Protein AF-A0A835MLM9-F1 (afdb_monomer)

InterPro domains:
  IPR000719 Protein kinase domain [PF00069] (8-85)
  IPR000719 Protein kinase domain [PS50011] (1-113)
  IPR011009 Protein kinase-like domain superfamily [SSF56112] (7-90)
  IPR051824 LRR Receptor-Like Ser/Thr Protein Kinase [PTHR48006] (8-111)

Sequence (113 aa):
MHAWQLPNILMTENLEPKHSDFGLAKMLGMEESKVFTDVRGTMGYMDPEYLSNAKLTCASDIYSFGIVALQLLSGQKVIELDLDARDQLIRKAKDVSAANRPLTDFQDPSLNR

Nearest PDB structures (foldseek):
  3tl8-assembly2_D  TM=8.631E-01  e=5.141E-05  Arabidopsis thaliana
  6hm6-assembly1_A  TM=8.654E-01  e=5.864E-03  Homo sapiens
  2xyn-assembly2_B  TM=7.388E-01  e=6.689E-03  Homo sapiens
  2xyn-assembly3_C  TM=7.516E-01  e=8.702E-03  Homo sapiens
  6n7c-assembly1_A  TM=6.608E-01  e=7.144E-03  Homo sapiens

Secondary structure (DSSP, 8-state):
-----GGGEEE-TT--EEE---TT--PPPTT--EEE----S-GGG--HHHHHH-EEEHHHHHHHHHHHHHHHHH-----TT-HHHHHHHHHHHHHHHTTSS-GGGTS-GGGG-

Organism: NCBI:txid1413687

Foldseek 3Di:
DDQDDLVQFDADPVRDTDGHDCPPPDDADPPDFWDQDPDDDQQLQADPVCVVRSIDGVVRNVSSVVLVVLCQQQVDDRDSPCVVVSVVSVVVVVCCVVVVDPSVVRGHPVVVD

Mean predicted aligned error: 6.66 Å

Radius of gyration: 15.52 Å; Cα contacts (8 Å, |Δi|>4): 141; chains: 1; bounding box: 37×30×43 Å

Solvent-accessible surface area (backbone atoms only — not comparable to full-atom values): 6650 Å² total; per-residue (Å²): 77,50,77,42,52,63,93,39,51,42,67,47,98,85,70,46,80,41,82,72,74,63,94,75,56,43,88,67,56,99,87,48,72,63,46,81,50,82,82,78,79,55,63,47,33,55,3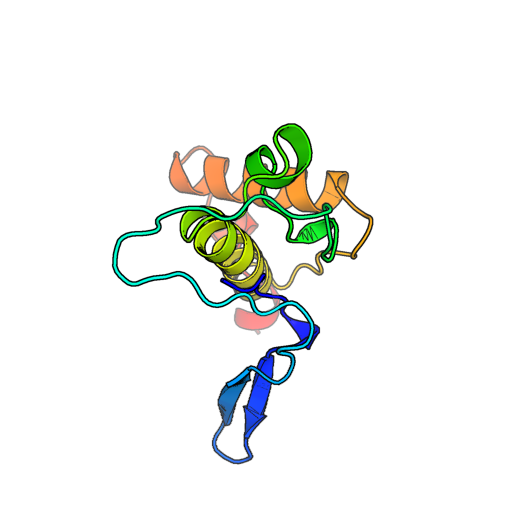2,70,64,30,73,73,68,28,46,45,29,65,65,36,26,51,45,3,40,49,48,42,50,53,28,66,50,30,64,49,83,72,46,56,83,35,58,66,60,38,50,50,51,54,48,52,53,50,33,32,76,69,67,76,37,65,62,78,84,50,42,29,75,76,77,82,111

pLDDT: mean 83.15, std 7.72, range [58.91, 93.0]

Structure (mmCIF, N/CA/C/O backbone):
data_AF-A0A835MLM9-F1
#
_entry.id   AF-A0A835MLM9-F1
#
loop_
_atom_site.group_PDB
_atom_site.id
_atom_site.type_symbol
_atom_site.label_atom_id
_atom_site.label_alt_id
_atom_site.label_comp_id
_atom_site.label_asym_id
_atom_site.label_entity_id
_atom_site.label_seq_id
_atom_site.pdbx_PDB_ins_code
_atom_site.Cartn_x
_atom_site.Cartn_y
_atom_site.Cartn_z
_atom_site.occupancy
_atom_site.B_iso_or_equiv
_atom_site.auth_seq_id
_atom_site.auth_comp_id
_atom_site.auth_asym_id
_atom_site.auth_atom_id
_atom_site.pdbx_PDB_model_num
ATOM 1 N N . MET A 1 1 ? 13.532 -1.636 -7.329 1.00 59.12 1 MET A N 1
ATOM 2 C CA . MET A 1 1 ? 12.079 -1.445 -7.441 1.00 59.12 1 MET A CA 1
ATOM 3 C C . MET A 1 1 ? 11.374 -2.686 -6.950 1.00 59.12 1 MET A C 1
ATOM 5 O O . MET A 1 1 ? 11.693 -3.773 -7.431 1.00 59.12 1 MET A O 1
ATOM 9 N N . HIS A 1 2 ? 10.519 -2.530 -5.947 1.00 67.25 2 HIS A N 1
ATOM 10 C CA . HIS A 1 2 ? 9.746 -3.589 -5.307 1.00 67.25 2 HIS A CA 1
ATOM 11 C C . HIS A 1 2 ? 8.396 -3.044 -4.803 1.00 67.25 2 HIS A C 1
ATOM 13 O O . HIS A 1 2 ? 8.325 -1.997 -4.166 1.00 67.25 2 HIS A O 1
ATOM 19 N N . ALA A 1 3 ? 7.316 -3.797 -5.014 1.00 67.94 3 ALA A N 1
ATOM 20 C CA . ALA A 1 3 ? 6.010 -3.440 -4.463 1.00 67.94 3 A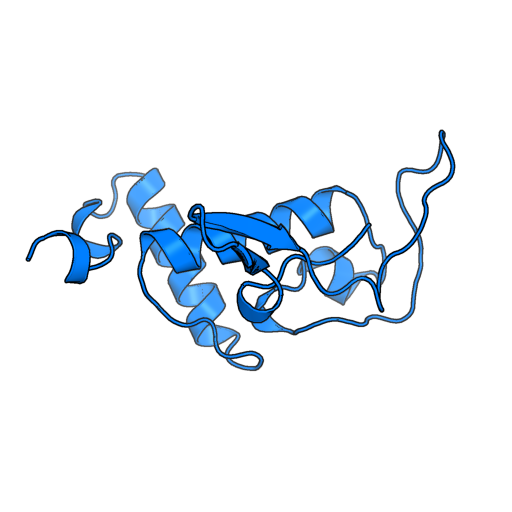LA A CA 1
ATOM 21 C C . ALA A 1 3 ? 5.959 -3.749 -2.956 1.00 67.94 3 ALA A C 1
ATOM 23 O O . ALA A 1 3 ? 6.179 -4.891 -2.547 1.00 67.94 3 ALA A O 1
ATOM 24 N N . TRP A 1 4 ? 5.657 -2.742 -2.137 1.00 76.88 4 TRP A N 1
ATOM 25 C CA . TRP A 1 4 ? 5.422 -2.884 -0.701 1.00 76.88 4 TRP A CA 1
ATOM 26 C C . TRP A 1 4 ? 4.089 -3.579 -0.445 1.00 76.88 4 TRP A C 1
ATOM 28 O O . TRP A 1 4 ? 3.066 -3.225 -1.029 1.00 76.88 4 TRP A O 1
ATOM 38 N N . GLN A 1 5 ? 4.098 -4.551 0.463 1.00 79.69 5 GLN A N 1
ATOM 39 C CA . GLN A 1 5 ? 2.901 -5.265 0.896 1.00 79.69 5 GLN A CA 1
ATOM 40 C C . GLN A 1 5 ? 2.972 -5.471 2.402 1.00 79.69 5 GLN A C 1
ATOM 42 O O . GLN A 1 5 ? 4.018 -5.859 2.923 1.00 79.69 5 GLN A O 1
ATOM 47 N N . LEU A 1 6 ? 1.863 -5.239 3.105 1.00 77.19 6 LEU A N 1
ATOM 48 C CA . LEU A 1 6 ? 1.839 -5.347 4.563 1.00 77.19 6 LEU A CA 1
ATOM 49 C C . LEU A 1 6 ? 2.218 -6.754 5.078 1.00 77.19 6 LEU A C 1
ATOM 51 O O . LEU A 1 6 ? 3.000 -6.814 6.023 1.00 77.19 6 LEU A O 1
ATOM 55 N N . PRO A 1 7 ? 1.782 -7.875 4.457 1.00 83.31 7 PRO A N 1
ATOM 56 C CA . PRO A 1 7 ? 2.213 -9.219 4.868 1.00 83.31 7 PRO A CA 1
ATOM 57 C C . PRO A 1 7 ? 3.728 -9.455 4.776 1.00 83.31 7 PRO A C 1
ATOM 59 O O . PRO A 1 7 ? 4.251 -10.332 5.456 1.00 83.31 7 PRO A O 1
ATOM 62 N N . ASN A 1 8 ? 4.434 -8.661 3.965 1.00 83.38 8 ASN A N 1
ATOM 63 C CA . ASN A 1 8 ? 5.873 -8.792 3.753 1.00 83.38 8 ASN A CA 1
ATOM 64 C C . ASN A 1 8 ? 6.698 -7.947 4.739 1.00 83.38 8 ASN A C 1
ATOM 66 O O . ASN A 1 8 ? 7.931 -8.032 4.718 1.00 83.38 8 ASN A O 1
ATOM 70 N N . ILE A 1 9 ? 6.048 -7.166 5.613 1.00 86.00 9 ILE A N 1
ATOM 71 C CA . ILE A 1 9 ? 6.680 -6.412 6.700 1.00 86.00 9 ILE A CA 1
ATOM 72 C C . ILE A 1 9 ? 6.600 -7.247 7.980 1.00 86.00 9 ILE A C 1
ATOM 74 O O . ILE A 1 9 ? 5.555 -7.349 8.619 1.00 86.00 9 ILE A O 1
ATOM 78 N N . LEU A 1 10 ? 7.725 -7.844 8.360 1.00 88.44 10 LEU A N 1
ATOM 79 C CA . LEU A 1 10 ? 7.873 -8.602 9.599 1.00 88.44 10 LEU A CA 1
ATOM 80 C C . LEU A 1 10 ? 8.322 -7.680 10.731 1.00 88.44 10 LEU A C 1
ATOM 82 O O . LEU A 1 10 ? 8.982 -6.673 10.486 1.00 88.44 10 LEU A O 1
ATOM 86 N N . MET A 1 11 ? 8.023 -8.051 11.973 1.00 89.62 11 MET A N 1
ATOM 87 C CA . MET A 1 11 ? 8.559 -7.368 13.152 1.00 89.62 11 MET A CA 1
ATOM 88 C C . MET A 1 11 ? 9.621 -8.227 13.827 1.00 89.62 11 MET A C 1
ATOM 90 O O . MET A 1 11 ? 9.449 -9.437 13.980 1.00 89.62 11 MET A O 1
ATOM 94 N N . THR A 1 12 ? 10.723 -7.599 14.233 1.00 90.50 12 THR A N 1
ATOM 95 C CA . THR A 1 12 ? 11.686 -8.223 15.147 1.00 90.50 12 THR A CA 1
ATOM 96 C C . THR A 1 12 ? 11.138 -8.259 16.574 1.00 90.50 12 THR A C 1
ATOM 98 O O . THR A 1 12 ? 10.130 -7.627 16.888 1.00 90.50 12 THR A O 1
ATOM 101 N N . GLU A 1 13 ? 11.847 -8.950 17.467 1.00 89.88 13 GLU A N 1
ATOM 102 C CA . GLU A 1 13 ? 11.560 -8.947 18.910 1.00 89.88 13 GLU A CA 1
ATOM 103 C C . GLU A 1 13 ? 11.575 -7.532 19.516 1.00 89.88 13 GLU A C 1
ATOM 105 O O . GLU A 1 13 ? 10.847 -7.257 20.465 1.00 89.88 13 GLU A O 1
ATOM 110 N N . ASN A 1 14 ? 12.337 -6.611 18.919 1.00 92.94 14 ASN A N 1
ATOM 111 C CA . ASN A 1 14 ? 12.441 -5.215 19.344 1.00 92.94 14 ASN A CA 1
ATOM 112 C C . ASN A 1 14 ? 11.397 -4.297 18.679 1.00 92.94 14 ASN A C 1
ATOM 114 O O . ASN A 1 14 ? 11.549 -3.079 18.724 1.00 92.94 14 ASN A O 1
ATOM 118 N N . LEU A 1 15 ? 10.361 -4.857 18.038 1.00 87.56 15 LEU A N 1
ATOM 119 C CA . LEU A 1 15 ? 9.345 -4.118 17.272 1.00 87.56 15 LEU A CA 1
ATOM 120 C C . LEU A 1 15 ? 9.916 -3.308 16.094 1.00 87.56 15 LEU A C 1
ATOM 122 O O . LEU A 1 15 ? 9.323 -2.322 15.658 1.00 87.56 15 LEU A O 1
ATOM 126 N N . GLU A 1 16 ? 11.053 -3.731 15.539 1.00 90.56 16 GLU A N 1
ATOM 127 C CA . GLU A 1 16 ? 11.614 -3.095 14.347 1.00 90.56 16 GLU A CA 1
ATOM 128 C C . GLU A 1 16 ? 11.015 -3.732 13.085 1.00 90.56 16 GLU A C 1
ATOM 130 O O . GLU A 1 16 ? 11.094 -4.958 12.930 1.00 90.56 16 GLU A O 1
ATOM 135 N N . PRO A 1 17 ? 10.445 -2.942 12.157 1.00 88.12 17 PRO A N 1
ATOM 136 C CA . PRO A 1 17 ? 9.917 -3.472 10.908 1.00 88.12 17 PRO A CA 1
ATOM 137 C C . PRO A 1 17 ? 11.052 -3.882 9.956 1.00 88.12 17 PRO A C 1
ATOM 139 O O . PRO A 1 17 ? 12.001 -3.128 9.732 1.00 88.12 17 PRO A O 1
ATOM 142 N N . LYS A 1 18 ? 10.940 -5.066 9.346 1.00 87.31 18 LYS A N 1
ATOM 143 C CA . LYS A 1 18 ? 11.863 -5.594 8.330 1.00 87.31 18 LYS A CA 1
ATOM 144 C C . LYS A 1 18 ? 11.096 -6.147 7.135 1.00 87.31 18 LYS A C 1
ATOM 146 O O . LYS A 1 18 ? 10.162 -6.926 7.292 1.00 87.31 18 LYS A O 1
ATOM 151 N N . HIS A 1 19 ? 11.519 -5.775 5.931 1.00 83.75 19 HIS A N 1
ATOM 152 C CA . HIS A 1 19 ? 10.946 -6.303 4.693 1.00 83.75 19 HIS A CA 1
ATOM 153 C C . HIS A 1 19 ? 11.527 -7.692 4.392 1.00 83.75 19 HIS A C 1
ATOM 155 O O . HIS A 1 19 ? 12.745 -7.866 4.437 1.00 83.75 19 HIS A O 1
ATOM 161 N N . SER A 1 20 ? 10.673 -8.674 4.105 1.00 82.69 20 SER A N 1
ATOM 162 C CA . SER A 1 20 ? 11.069 -10.090 4.006 1.00 82.69 20 SER A CA 1
ATOM 163 C C . SER A 1 20 ? 11.031 -10.683 2.599 1.00 82.69 20 SER A C 1
ATOM 165 O O . SER A 1 20 ? 11.720 -11.670 2.347 1.00 82.69 20 SER A O 1
ATOM 167 N N . ASP A 1 21 ? 10.291 -10.076 1.670 1.00 79.19 21 ASP A N 1
ATOM 168 C CA . ASP A 1 21 ? 10.122 -10.603 0.314 1.00 79.19 21 ASP A CA 1
ATOM 169 C C . ASP A 1 21 ? 10.821 -9.723 -0.729 1.00 79.19 21 ASP A C 1
ATOM 171 O O . ASP A 1 21 ? 10.530 -8.535 -0.868 1.00 79.19 21 ASP A O 1
ATOM 175 N N . PHE A 1 22 ? 11.741 -10.320 -1.482 1.00 79.06 22 PHE A N 1
ATOM 176 C CA . PHE A 1 22 ? 12.465 -9.670 -2.575 1.00 79.06 22 PHE A CA 1
ATOM 177 C C . PHE A 1 22 ? 12.286 -10.409 -3.911 1.00 79.06 22 PHE A C 1
ATOM 179 O O . PHE A 1 22 ? 12.996 -10.113 -4.871 1.00 79.06 22 PHE A O 1
ATOM 186 N N . GLY A 1 23 ? 11.339 -11.351 -4.014 1.00 72.62 23 GLY A N 1
ATOM 187 C CA . GLY A 1 23 ? 11.159 -12.201 -5.201 1.00 72.62 23 GLY A CA 1
ATOM 188 C C . GLY A 1 23 ? 10.791 -11.439 -6.481 1.00 72.62 23 GLY A C 1
ATOM 189 O O . GLY A 1 23 ? 11.042 -11.915 -7.588 1.00 72.62 23 GLY A O 1
ATOM 190 N N . LEU A 1 24 ? 10.241 -10.230 -6.339 1.00 71.06 24 LEU A N 1
ATOM 191 C CA . LEU A 1 24 ? 9.909 -9.327 -7.447 1.00 71.06 24 LEU A CA 1
ATOM 192 C C . LEU A 1 24 ? 10.873 -8.141 -7.576 1.00 71.06 24 LEU A C 1
ATOM 194 O O . LEU A 1 24 ? 10.655 -7.271 -8.419 1.00 71.06 24 LEU A O 1
ATOM 198 N N . ALA A 1 25 ? 11.933 -8.087 -6.766 1.00 77.62 25 ALA A N 1
ATOM 199 C CA . ALA A 1 25 ? 12.854 -6.964 -6.779 1.00 77.62 25 ALA A CA 1
ATOM 200 C C . ALA A 1 25 ? 13.560 -6.846 -8.140 1.00 77.62 25 ALA A C 1
ATOM 202 O O . ALA A 1 25 ? 14.129 -7.804 -8.669 1.00 77.62 25 ALA A O 1
ATOM 203 N N . LYS A 1 26 ? 13.540 -5.638 -8.705 1.00 76.69 26 LYS A N 1
ATOM 204 C CA . LYS A 1 26 ? 14.286 -5.277 -9.916 1.00 76.69 26 LYS A CA 1
ATOM 205 C C . LYS A 1 26 ? 15.352 -4.245 -9.584 1.00 76.69 26 LYS A C 1
ATOM 207 O O . LYS A 1 26 ? 15.059 -3.239 -8.933 1.00 76.69 26 LYS A O 1
ATOM 212 N N . MET A 1 27 ? 16.576 -4.489 -10.036 1.00 74.56 27 MET A N 1
ATOM 213 C CA . MET A 1 27 ? 17.659 -3.513 -9.964 1.00 74.56 27 MET A CA 1
ATOM 214 C C . MET A 1 27 ? 17.503 -2.521 -11.122 1.00 74.56 27 MET A C 1
ATOM 216 O O . MET A 1 27 ? 17.272 -2.938 -12.253 1.00 74.56 27 MET A O 1
ATOM 220 N N . LEU A 1 28 ? 17.585 -1.228 -10.818 1.00 73.88 28 LEU A N 1
ATOM 221 C CA . LEU A 1 28 ? 17.696 -0.162 -11.813 1.00 73.88 28 LEU A CA 1
ATOM 222 C C . LEU A 1 28 ? 19.175 0.166 -12.008 1.00 73.88 28 LEU A C 1
ATOM 224 O O . LEU A 1 28 ? 19.917 0.211 -11.023 1.00 73.88 28 LEU A O 1
ATOM 228 N N . GLY A 1 29 ? 19.593 0.435 -13.246 1.00 73.56 29 GLY A N 1
ATOM 229 C CA . GLY A 1 29 ? 20.863 1.125 -13.479 1.00 73.56 29 GLY A CA 1
ATOM 230 C C . GLY A 1 29 ? 20.855 2.527 -12.852 1.00 73.56 29 GLY A C 1
ATOM 231 O O . GLY A 1 29 ? 19.793 3.117 -12.670 1.00 73.56 29 GLY A O 1
ATOM 232 N N . MET A 1 30 ? 22.030 3.088 -12.539 1.00 69.44 30 MET A N 1
ATOM 233 C CA . MET A 1 30 ? 22.153 4.419 -11.907 1.00 69.44 30 MET A CA 1
ATOM 234 C C . MET A 1 30 ? 21.439 5.548 -12.672 1.00 69.44 30 MET A C 1
ATOM 236 O O . MET A 1 30 ? 20.989 6.504 -12.048 1.00 69.44 30 MET A O 1
ATOM 240 N N . GLU A 1 31 ? 21.312 5.436 -13.997 1.00 75.44 31 GLU A N 1
ATOM 241 C CA . GLU A 1 31 ? 20.619 6.420 -14.845 1.00 75.44 31 GLU A CA 1
ATOM 242 C C . GLU A 1 31 ? 19.215 5.976 -15.286 1.00 75.44 31 GLU A C 1
ATOM 244 O O . GLU A 1 31 ? 18.504 6.705 -15.982 1.00 75.44 31 GLU A O 1
ATOM 249 N N . GLU A 1 32 ? 18.781 4.782 -14.883 1.00 74.00 32 GLU A N 1
ATOM 250 C CA . GLU A 1 32 ? 17.469 4.267 -15.244 1.00 74.00 32 GLU A CA 1
ATOM 251 C C . GLU A 1 32 ? 16.429 4.676 -14.201 1.00 74.00 32 GLU A C 1
ATOM 253 O O . GLU A 1 32 ? 16.580 4.458 -13.002 1.00 74.00 32 GLU A O 1
ATOM 258 N N . SER A 1 33 ? 15.319 5.244 -14.670 1.00 77.31 33 SER A N 1
ATOM 259 C CA . SER A 1 33 ? 14.173 5.621 -13.826 1.00 77.31 33 SER A CA 1
ATOM 260 C C . SER A 1 33 ? 12.982 4.669 -13.961 1.00 77.31 33 SER A C 1
ATOM 262 O O . SER A 1 33 ? 11.963 4.839 -13.287 1.00 77.31 33 SER A O 1
ATOM 264 N N . LYS A 1 34 ? 13.074 3.692 -14.870 1.00 78.81 34 LYS A N 1
ATOM 265 C CA . LYS A 1 34 ? 11.980 2.790 -15.230 1.00 78.81 34 LYS A CA 1
ATOM 266 C C . LYS A 1 34 ? 12.498 1.461 -15.764 1.00 78.81 34 LYS A C 1
ATOM 268 O O . LYS A 1 34 ? 13.520 1.435 -16.439 1.00 78.81 34 LYS A O 1
ATOM 273 N N . VAL A 1 35 ? 11.727 0.398 -15.557 1.00 81.12 35 VAL A N 1
ATOM 274 C CA . VAL A 1 35 ? 11.939 -0.912 -16.190 1.00 81.12 35 VAL A CA 1
ATOM 275 C C . VAL A 1 35 ? 10.611 -1.382 -16.769 1.00 81.12 35 VAL A C 1
ATOM 277 O O . VAL A 1 35 ? 9.582 -1.300 -16.103 1.00 81.12 35 VAL A O 1
ATOM 280 N N . PHE A 1 36 ? 10.632 -1.872 -18.006 1.00 80.44 36 PHE A N 1
ATOM 281 C CA . PHE A 1 36 ? 9.487 -2.565 -18.593 1.00 80.44 36 PHE A CA 1
ATOM 282 C C . PHE A 1 36 ? 9.533 -4.036 -18.186 1.00 80.44 36 PHE A C 1
ATOM 284 O O . PHE A 1 36 ? 10.552 -4.702 -18.379 1.00 80.44 36 PHE A O 1
ATOM 291 N N . THR A 1 37 ? 8.453 -4.542 -17.598 1.00 76.38 37 THR A N 1
ATOM 292 C CA . THR A 1 37 ? 8.370 -5.931 -17.129 1.00 76.38 37 THR A CA 1
ATOM 293 C C . THR A 1 37 ? 6.998 -6.510 -17.423 1.00 76.38 37 THR A C 1
ATOM 295 O O . THR A 1 37 ? 6.038 -5.764 -17.585 1.00 76.38 37 THR A O 1
ATOM 298 N N . ASP A 1 38 ? 6.869 -7.838 -17.399 1.00 80.19 38 ASP A N 1
ATOM 299 C CA . ASP A 1 38 ? 5.549 -8.440 -17.197 1.00 80.19 38 ASP A CA 1
ATOM 300 C C . ASP A 1 38 ? 4.924 -7.844 -15.934 1.00 80.19 38 ASP A C 1
ATOM 302 O O . ASP A 1 38 ? 5.603 -7.731 -14.904 1.00 80.19 38 ASP A O 1
ATOM 306 N N . VAL A 1 39 ? 3.640 -7.498 -16.002 1.00 79.25 39 VAL A N 1
ATOM 307 C CA . VAL A 1 39 ? 2.894 -7.027 -14.837 1.00 79.25 39 VAL A CA 1
ATOM 308 C C . VAL A 1 39 ? 2.800 -8.174 -13.832 1.00 79.25 39 VAL A C 1
ATOM 310 O O . VAL A 1 39 ? 2.132 -9.181 -14.058 1.00 79.25 39 VAL A O 1
ATOM 313 N N . ARG A 1 40 ? 3.519 -8.027 -12.721 1.00 78.81 40 ARG A N 1
ATOM 314 C CA . ARG A 1 40 ? 3.529 -8.952 -11.581 1.00 78.81 40 ARG A CA 1
ATOM 315 C C . ARG A 1 40 ? 3.438 -8.167 -10.278 1.00 78.81 40 ARG A C 1
ATOM 317 O O . ARG A 1 40 ? 4.063 -7.114 -10.156 1.00 78.81 40 ARG A O 1
ATOM 324 N N . GLY A 1 41 ? 2.697 -8.709 -9.316 1.00 78.19 41 GLY A N 1
ATOM 325 C CA . GLY A 1 41 ? 2.474 -8.114 -8.001 1.00 78.19 41 GLY A CA 1
ATOM 326 C C . GLY A 1 41 ? 1.091 -8.459 -7.448 1.00 78.19 41 GLY A C 1
ATOM 327 O O . GLY A 1 41 ? 0.300 -9.139 -8.100 1.00 78.19 41 GLY A O 1
ATOM 328 N N . THR A 1 42 ? 0.803 -7.966 -6.248 1.00 82.12 42 THR A N 1
ATOM 329 C CA . THR A 1 42 ? -0.476 -8.179 -5.558 1.00 82.12 42 THR A CA 1
ATOM 330 C C . THR A 1 42 ? -1.437 -7.039 -5.887 1.00 82.12 42 THR A C 1
ATOM 332 O O . THR A 1 42 ? -1.119 -5.880 -5.613 1.00 82.12 42 THR A O 1
ATOM 335 N N . MET A 1 43 ? -2.602 -7.338 -6.485 1.00 82.56 43 MET A N 1
ATOM 336 C CA . MET A 1 43 ? -3.467 -6.325 -7.126 1.00 82.56 43 MET A CA 1
ATOM 337 C C . MET A 1 43 ? -3.859 -5.158 -6.215 1.00 82.56 43 MET A C 1
ATOM 339 O O . MET A 1 43 ? -3.822 -4.010 -6.660 1.00 82.56 43 MET A O 1
ATOM 343 N N . GLY A 1 44 ? -4.151 -5.421 -4.940 1.00 84.19 44 GLY A N 1
ATOM 344 C CA . GLY A 1 44 ? -4.479 -4.379 -3.961 1.00 84.19 44 GLY A CA 1
ATOM 345 C C . GLY A 1 44 ? -3.389 -3.314 -3.746 1.00 84.19 44 GLY A C 1
ATOM 346 O O . GLY A 1 44 ? -3.709 -2.196 -3.350 1.00 84.19 44 GLY A O 1
ATOM 347 N N . TYR A 1 45 ? -2.124 -3.620 -4.054 1.00 85.38 45 TYR A N 1
ATOM 348 C CA . TYR A 1 45 ? -0.967 -2.739 -3.839 1.00 85.38 45 TYR A CA 1
ATOM 349 C C . TYR A 1 45 ? -0.367 -2.192 -5.141 1.00 85.38 45 TYR A C 1
ATOM 351 O O . TYR A 1 45 ? 0.525 -1.345 -5.095 1.00 85.38 45 TYR A O 1
ATOM 359 N N . MET A 1 46 ? -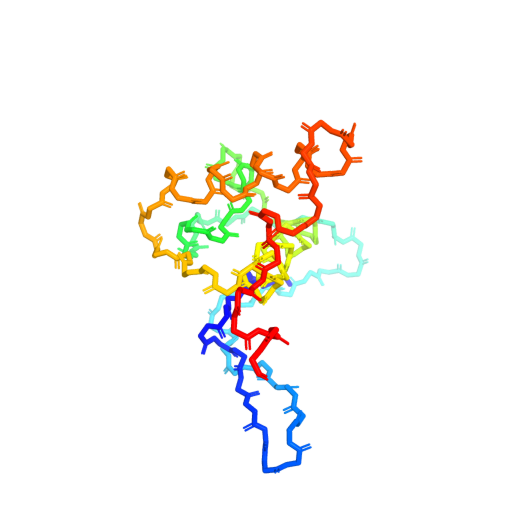0.823 -2.676 -6.301 1.00 87.25 46 MET A N 1
ATOM 360 C CA . MET A 1 46 ? -0.238 -2.304 -7.587 1.00 87.25 46 MET A CA 1
ATOM 361 C C . MET A 1 46 ? -0.638 -0.890 -8.011 1.00 87.25 46 MET A C 1
ATOM 363 O O . MET A 1 46 ? -1.812 -0.514 -7.982 1.00 87.25 46 MET A O 1
ATOM 367 N N . ASP A 1 47 ? 0.372 -0.141 -8.447 1.00 88.56 47 ASP A N 1
ATOM 368 C CA . ASP A 1 47 ? 0.241 1.162 -9.088 1.00 88.56 47 ASP A CA 1
ATOM 369 C C . ASP A 1 47 ? -0.622 1.056 -10.365 1.00 88.56 47 ASP A C 1
ATOM 371 O O . ASP A 1 47 ? -0.299 0.261 -11.256 1.00 88.56 47 ASP A O 1
ATOM 375 N N . PRO A 1 48 ? -1.718 1.832 -10.481 1.00 88.31 48 PRO A N 1
ATOM 376 C CA . PRO A 1 48 ? -2.572 1.848 -11.663 1.00 88.31 48 PRO A CA 1
ATOM 377 C C . PRO A 1 48 ? -1.830 2.177 -12.961 1.00 88.31 48 PRO A C 1
ATOM 379 O O . PRO A 1 48 ? -2.194 1.653 -14.015 1.00 88.31 48 PRO A O 1
ATOM 382 N N . GLU A 1 49 ? -0.792 3.018 -12.912 1.00 88.62 49 GLU A N 1
ATOM 383 C CA . GLU A 1 49 ? 0.007 3.312 -14.102 1.00 88.62 49 GLU A CA 1
ATOM 384 C C . GLU A 1 49 ? 0.802 2.083 -14.528 1.00 88.62 49 GLU A C 1
ATOM 386 O O . GLU A 1 49 ? 0.719 1.698 -15.693 1.00 88.62 49 GLU A O 1
ATOM 391 N N . TYR A 1 50 ? 1.479 1.416 -13.589 1.00 87.69 50 TYR A N 1
ATOM 392 C CA . TYR A 1 50 ? 2.187 0.159 -13.846 1.00 87.69 50 TYR A CA 1
ATOM 393 C C . TYR A 1 50 ? 1.266 -0.927 -14.424 1.00 87.69 50 TYR A C 1
ATOM 395 O O . TYR A 1 50 ? 1.655 -1.611 -15.370 1.00 87.69 50 TYR A O 1
ATOM 403 N N . LEU A 1 51 ? 0.028 -1.047 -13.928 1.00 87.00 51 LEU A N 1
ATOM 404 C CA . LEU A 1 51 ? -0.977 -1.967 -14.483 1.00 87.00 51 LEU A CA 1
ATOM 405 C C . LEU A 1 51 ? -1.333 -1.653 -15.943 1.00 87.00 51 LEU A C 1
ATOM 407 O O . LEU A 1 51 ? -1.616 -2.564 -16.717 1.00 87.00 51 LEU A O 1
ATOM 411 N N . SER A 1 52 ? -1.342 -0.372 -16.309 1.00 88.19 52 SER A N 1
ATOM 412 C CA . SER A 1 52 ? -1.770 0.103 -17.627 1.00 88.19 52 SER A CA 1
ATOM 413 C C . SER A 1 52 ? -0.654 0.045 -18.673 1.00 88.19 52 SER A C 1
ATOM 415 O O . SER A 1 52 ? -0.886 -0.317 -19.825 1.00 88.19 52 SER A O 1
ATOM 417 N N . ASN A 1 53 ? 0.571 0.400 -18.284 1.00 88.38 53 ASN A N 1
ATOM 418 C CA . ASN A 1 53 ? 1.680 0.617 -19.216 1.00 88.38 53 ASN A CA 1
ATOM 419 C C . ASN A 1 53 ? 2.869 -0.339 -19.014 1.00 88.38 53 ASN A C 1
ATOM 421 O O . ASN A 1 53 ? 3.872 -0.201 -19.720 1.00 88.38 53 ASN A O 1
ATOM 425 N N . ALA A 1 54 ? 2.778 -1.271 -18.057 1.00 86.62 54 ALA A N 1
ATOM 426 C CA . ALA A 1 54 ? 3.824 -2.236 -17.712 1.00 86.62 54 ALA A CA 1
ATOM 427 C C . ALA A 1 54 ? 5.184 -1.598 -17.343 1.00 86.62 54 ALA A C 1
ATOM 429 O O . ALA A 1 54 ? 6.238 -2.235 -17.422 1.00 86.62 54 ALA A O 1
ATOM 430 N N . LYS A 1 55 ? 5.174 -0.319 -16.945 1.00 87.69 55 LYS A N 1
ATOM 431 C CA . LYS A 1 55 ? 6.354 0.471 -16.589 1.00 87.69 55 LYS A CA 1
ATOM 432 C C . LYS A 1 55 ? 6.484 0.527 -15.072 1.00 87.69 55 LYS A C 1
ATOM 434 O O . LYS A 1 55 ? 5.803 1.302 -14.407 1.00 87.69 55 LYS A O 1
ATOM 439 N N . LEU A 1 56 ? 7.398 -0.267 -14.532 1.00 83.69 56 LEU A N 1
ATOM 440 C CA . LEU A 1 56 ? 7.738 -0.227 -13.117 1.00 83.69 56 LEU A CA 1
ATOM 441 C C . LEU A 1 56 ? 8.672 0.960 -12.855 1.00 83.69 56 LEU A C 1
ATOM 443 O O . LEU A 1 56 ? 9.654 1.147 -13.580 1.00 83.69 56 LEU A O 1
ATOM 447 N N . THR A 1 57 ? 8.369 1.766 -11.838 1.00 87.81 57 THR A N 1
ATOM 448 C CA . THR A 1 57 ? 9.166 2.942 -11.446 1.00 87.81 57 THR A CA 1
ATOM 449 C C . THR A 1 57 ? 9.304 3.040 -9.927 1.00 87.81 57 THR A C 1
ATOM 451 O O . THR A 1 57 ? 8.569 2.388 -9.189 1.00 87.81 57 THR A O 1
ATOM 454 N N . CYS A 1 58 ? 10.176 3.927 -9.437 1.00 86.56 58 CYS A N 1
ATOM 455 C CA . CYS A 1 58 ? 10.202 4.279 -8.012 1.00 86.56 58 CYS A CA 1
ATOM 456 C C . CYS A 1 58 ? 8.858 4.851 -7.516 1.00 86.56 58 CYS A C 1
ATOM 458 O O . CYS A 1 58 ? 8.531 4.704 -6.342 1.00 86.56 58 CYS A O 1
ATOM 460 N N . ALA A 1 59 ? 8.060 5.478 -8.391 1.00 88.19 59 ALA A N 1
ATOM 461 C CA . ALA A 1 59 ? 6.724 5.956 -8.031 1.00 88.19 59 ALA A CA 1
ATOM 462 C C . ALA A 1 59 ? 5.753 4.796 -7.762 1.00 88.19 59 ALA A C 1
ATOM 464 O O . ALA A 1 59 ? 4.892 4.916 -6.894 1.00 88.19 59 ALA A O 1
ATOM 465 N N . SER A 1 60 ? 5.941 3.654 -8.428 1.00 88.75 60 SER A N 1
ATOM 466 C CA . SER A 1 60 ? 5.154 2.445 -8.185 1.00 88.75 60 SER A CA 1
ATOM 467 C C . SER A 1 60 ? 5.423 1.875 -6.785 1.00 88.75 60 SER A C 1
ATOM 469 O O . SER A 1 60 ? 4.488 1.489 -6.079 1.00 88.75 60 SER A O 1
ATOM 471 N N . ASP A 1 61 ? 6.680 1.918 -6.329 1.00 85.75 61 ASP A N 1
ATOM 472 C CA . ASP A 1 61 ? 7.052 1.549 -4.957 1.00 85.75 61 ASP A CA 1
ATOM 473 C C . ASP A 1 61 ? 6.423 2.524 -3.941 1.00 85.75 61 ASP A C 1
ATOM 475 O O . ASP A 1 61 ? 5.810 2.086 -2.966 1.00 85.75 61 ASP A O 1
ATOM 479 N N . ILE A 1 62 ? 6.489 3.839 -4.198 1.00 90.69 62 ILE A N 1
ATOM 480 C CA . ILE A 1 62 ? 5.866 4.877 -3.350 1.00 90.69 62 ILE A CA 1
ATOM 481 C C . ILE A 1 62 ? 4.349 4.677 -3.251 1.00 90.69 62 ILE A C 1
ATOM 483 O O . ILE A 1 62 ? 3.790 4.772 -2.159 1.00 90.69 62 ILE A O 1
ATOM 487 N N . TYR A 1 63 ? 3.683 4.373 -4.368 1.00 90.81 63 TYR A N 1
ATOM 488 C CA . TYR A 1 63 ? 2.248 4.097 -4.390 1.00 90.81 63 TYR A CA 1
ATOM 489 C C . TYR A 1 63 ? 1.904 2.915 -3.479 1.00 90.81 63 TYR A C 1
ATOM 491 O O . TYR A 1 63 ? 1.059 3.040 -2.591 1.00 90.81 63 TYR A O 1
ATOM 499 N N . SER A 1 64 ? 2.599 1.787 -3.657 1.00 89.56 64 SER A N 1
ATOM 500 C CA . SER A 1 64 ? 2.366 0.579 -2.860 1.00 89.56 64 SER A CA 1
ATOM 501 C C . SER A 1 64 ? 2.618 0.808 -1.362 1.00 89.56 64 SER A C 1
ATOM 503 O O . SER A 1 64 ? 1.814 0.383 -0.530 1.00 89.56 64 SER A O 1
ATOM 505 N N . PHE A 1 65 ? 3.658 1.573 -1.005 1.00 89.88 65 PHE A N 1
ATOM 506 C CA . PHE A 1 65 ? 3.913 1.991 0.375 1.00 89.88 65 PHE A CA 1
ATOM 507 C C . PHE A 1 65 ? 2.786 2.876 0.922 1.00 89.88 65 PHE A C 1
ATOM 509 O O . PHE A 1 65 ? 2.365 2.705 2.065 1.00 89.88 65 PHE A O 1
ATOM 516 N N . GLY A 1 66 ? 2.245 3.782 0.103 1.00 91.44 66 GLY A N 1
ATOM 517 C CA . GLY A 1 66 ? 1.083 4.595 0.453 1.00 91.44 66 GLY A CA 1
ATOM 518 C C . GLY A 1 66 ? -0.127 3.742 0.836 1.00 91.44 66 GLY A C 1
ATOM 519 O O . GLY A 1 66 ? -0.750 3.998 1.863 1.00 91.44 66 GLY A O 1
ATOM 520 N N . ILE A 1 67 ? -0.416 2.679 0.079 1.00 90.62 67 ILE A N 1
ATOM 521 C CA . ILE A 1 67 ? -1.488 1.731 0.423 1.00 90.62 67 ILE A CA 1
ATOM 522 C C . ILE A 1 67 ? -1.225 1.069 1.780 1.00 90.62 67 ILE A C 1
ATOM 524 O O . ILE A 1 67 ? -2.127 1.030 2.614 1.00 90.62 67 ILE A O 1
ATOM 528 N N . VAL A 1 68 ? 0.004 0.607 2.036 1.00 89.62 68 VAL A N 1
ATOM 529 C CA . VAL A 1 68 ? 0.396 0.029 3.335 1.00 89.62 68 VAL A CA 1
ATOM 530 C C . VAL A 1 68 ? 0.209 1.033 4.478 1.00 89.62 68 VAL A C 1
ATOM 532 O O . VAL A 1 68 ? -0.355 0.686 5.513 1.00 89.62 68 VAL A O 1
ATOM 535 N N . ALA A 1 69 ? 0.624 2.287 4.298 1.00 90.31 69 ALA A N 1
ATOM 536 C CA . ALA A 1 69 ? 0.458 3.328 5.309 1.00 90.31 69 ALA A CA 1
ATOM 537 C C . ALA A 1 69 ? -1.025 3.605 5.604 1.00 90.31 69 ALA A C 1
ATOM 539 O O . ALA A 1 69 ? -1.420 3.669 6.767 1.00 90.31 69 ALA A O 1
ATOM 540 N N . LEU A 1 70 ? -1.870 3.707 4.572 1.00 90.00 70 LEU A N 1
ATOM 541 C CA . LEU A 1 70 ? -3.318 3.867 4.747 1.00 90.00 70 LEU A CA 1
ATOM 542 C C . LEU A 1 70 ? -3.946 2.654 5.447 1.00 90.00 70 LEU A C 1
ATOM 544 O O . LEU A 1 70 ? -4.843 2.816 6.274 1.00 90.00 70 LEU A O 1
ATOM 548 N N . GLN A 1 71 ? -3.461 1.448 5.150 1.00 88.94 71 GLN A N 1
ATOM 549 C CA . GLN A 1 71 ? -3.883 0.211 5.802 1.00 88.94 71 GLN A CA 1
ATOM 550 C C . GLN A 1 71 ? -3.591 0.243 7.308 1.00 88.94 71 GLN A C 1
ATOM 552 O O . GLN A 1 71 ? -4.467 -0.053 8.116 1.00 88.94 71 GLN A O 1
ATOM 557 N N . LEU A 1 72 ? -2.377 0.658 7.681 1.00 89.19 72 LEU A N 1
ATOM 558 C CA . LEU A 1 72 ? -1.944 0.786 9.073 1.00 89.19 72 LEU A CA 1
ATOM 559 C C . LEU A 1 72 ? -2.721 1.868 9.825 1.00 89.19 72 LEU A C 1
ATOM 561 O O . LEU A 1 72 ? -3.173 1.637 10.939 1.00 89.19 72 LEU A O 1
ATOM 565 N N . LEU A 1 73 ? -2.898 3.041 9.213 1.00 89.25 73 LEU A N 1
ATOM 566 C CA . LEU A 1 73 ? -3.587 4.169 9.846 1.00 89.25 73 LEU A CA 1
ATOM 567 C C . LEU A 1 73 ? -5.076 3.904 10.071 1.00 89.25 73 LEU A C 1
ATOM 569 O O . LEU A 1 73 ? -5.649 4.440 11.017 1.00 89.25 73 LEU A O 1
ATOM 573 N N . SER A 1 74 ? -5.695 3.107 9.198 1.00 87.25 74 SER A N 1
ATOM 574 C CA . SER A 1 74 ? -7.129 2.822 9.246 1.00 87.25 74 SER A CA 1
ATOM 575 C C . SER A 1 74 ? -7.501 1.510 9.927 1.00 87.25 74 SER A C 1
ATOM 577 O O . SER A 1 74 ? -8.681 1.273 10.189 1.00 87.25 74 SER A O 1
ATOM 579 N N . GLY A 1 75 ? -6.529 0.623 10.158 1.00 86.00 75 GLY A N 1
ATOM 580 C CA . GLY A 1 75 ? -6.771 -0.741 10.630 1.00 86.00 75 GLY A CA 1
ATOM 581 C C . GLY A 1 75 ? -7.586 -1.603 9.653 1.00 86.00 75 GLY A C 1
ATOM 582 O O . GLY A 1 75 ? -7.953 -2.736 9.974 1.00 86.00 75 GLY A O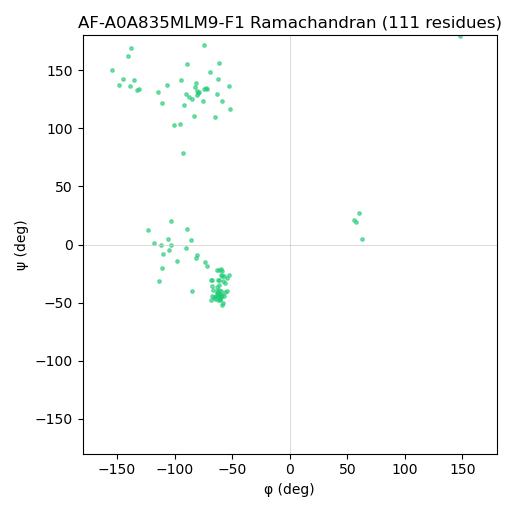 1
ATOM 583 N N . GLN A 1 76 ? -7.910 -1.096 8.456 1.00 82.56 76 GLN A N 1
ATOM 584 C CA . GLN A 1 76 ? -8.697 -1.822 7.463 1.00 82.56 76 GLN A CA 1
ATOM 585 C C . GLN A 1 76 ? -7.799 -2.794 6.699 1.00 82.56 76 GLN A C 1
ATOM 587 O O . GLN A 1 76 ? -6.687 -2.450 6.321 1.00 82.56 76 GLN A O 1
ATOM 592 N N . LYS A 1 77 ? -8.269 -4.011 6.411 1.00 74.75 77 LYS A N 1
ATOM 593 C CA . LYS A 1 77 ? -7.524 -4.934 5.543 1.00 74.75 77 LYS A CA 1
ATOM 594 C C . LYS A 1 77 ? -7.747 -4.576 4.074 1.00 74.75 77 LYS A C 1
ATOM 596 O O . LYS A 1 77 ? -8.889 -4.509 3.633 1.00 74.75 77 LYS A O 1
ATOM 601 N N . VAL A 1 78 ? -6.664 -4.425 3.315 1.00 67.19 78 VAL A N 1
ATOM 602 C CA . VAL A 1 78 ? -6.694 -4.490 1.852 1.00 67.19 78 VAL A CA 1
ATOM 603 C C . VAL A 1 78 ? -6.634 -5.971 1.490 1.00 67.19 78 VAL A C 1
ATOM 605 O O . VAL A 1 78 ? -5.638 -6.637 1.767 1.00 67.19 78 VAL A O 1
ATOM 608 N N . ILE A 1 79 ? -7.729 -6.516 0.962 1.00 67.94 79 ILE A N 1
ATOM 609 C CA . ILE A 1 79 ? -7.767 -7.901 0.479 1.00 67.94 79 ILE A CA 1
ATOM 610 C C . ILE A 1 79 ? -7.182 -7.902 -0.935 1.00 67.94 79 ILE A C 1
ATOM 612 O O . ILE A 1 79 ? -7.505 -7.029 -1.734 1.00 67.94 79 ILE A O 1
ATOM 616 N N . GLU A 1 80 ? -6.312 -8.865 -1.242 1.00 59.44 80 GLU A N 1
ATOM 617 C CA . GLU A 1 80 ? -5.444 -8.868 -2.432 1.00 59.44 80 GLU A CA 1
ATOM 618 C C . GLU A 1 80 ? -6.165 -8.661 -3.774 1.00 59.44 80 GLU A C 1
ATOM 620 O O . GLU A 1 80 ? -5.546 -8.151 -4.705 1.00 59.44 80 GLU A O 1
ATOM 625 N N . LEU A 1 81 ? -7.453 -9.016 -3.862 1.00 62.56 81 LEU A N 1
ATOM 626 C CA . LEU A 1 81 ? -8.299 -8.905 -5.057 1.00 62.56 81 LEU A CA 1
ATOM 627 C C . LEU A 1 81 ? -9.423 -7.860 -4.935 1.00 62.56 81 LEU A C 1
ATOM 629 O O . LEU A 1 81 ? -10.189 -7.676 -5.877 1.00 62.56 81 LEU A O 1
ATOM 633 N N . ASP A 1 82 ? -9.539 -7.180 -3.795 1.00 76.19 82 ASP A N 1
ATOM 634 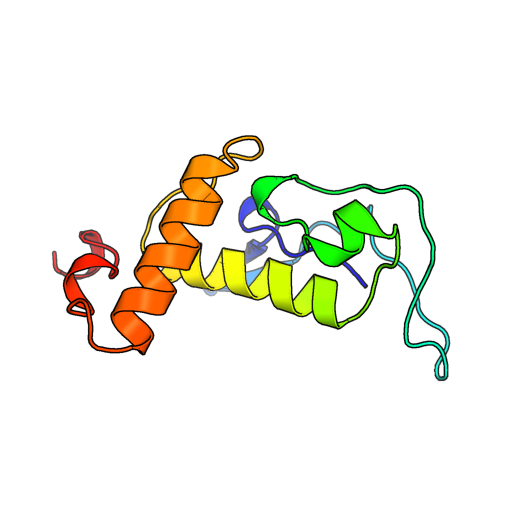C CA . ASP A 1 82 ? -10.624 -6.236 -3.535 1.00 76.19 82 ASP A CA 1
ATOM 635 C C . ASP A 1 82 ? -10.207 -4.809 -3.919 1.00 76.19 82 ASP A C 1
ATOM 637 O O . ASP A 1 82 ? -9.802 -3.982 -3.092 1.00 76.19 82 ASP A O 1
ATOM 641 N N . LEU A 1 83 ? -10.265 -4.543 -5.226 1.00 78.88 83 LEU A N 1
ATOM 642 C CA . LEU A 1 83 ? -10.004 -3.217 -5.787 1.00 78.88 83 LEU A CA 1
ATOM 643 C C . LEU A 1 83 ? -11.021 -2.183 -5.286 1.00 78.88 83 LEU A C 1
ATOM 645 O O . LEU A 1 83 ? -10.653 -1.027 -5.092 1.00 78.88 83 LEU A O 1
ATOM 649 N N . ASP A 1 84 ? -12.254 -2.602 -4.995 1.00 82.81 84 ASP A N 1
ATOM 650 C CA . ASP A 1 84 ? -13.289 -1.722 -4.458 1.00 82.81 84 ASP A CA 1
ATOM 651 C C . ASP A 1 84 ? -12.943 -1.272 -3.035 1.00 82.81 84 ASP A C 1
ATOM 653 O O . ASP A 1 84 ? -13.051 -0.085 -2.720 1.00 82.81 84 ASP A O 1
ATOM 657 N N . ALA A 1 85 ? -12.477 -2.178 -2.171 1.00 80.50 85 ALA A N 1
ATOM 658 C CA . ALA A 1 85 ? -12.011 -1.827 -0.831 1.00 80.5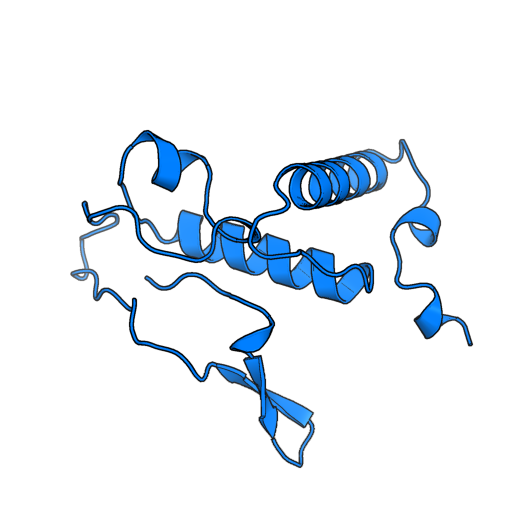0 85 ALA A CA 1
ATOM 659 C C . ALA A 1 85 ? -10.785 -0.909 -0.875 1.00 80.50 85 ALA A C 1
ATOM 661 O O . ALA A 1 85 ? -10.727 0.071 -0.125 1.00 80.50 85 ALA A O 1
ATOM 662 N N . ARG A 1 86 ? -9.828 -1.178 -1.775 1.00 85.56 86 ARG A N 1
ATOM 663 C CA . ARG A 1 86 ? -8.679 -0.290 -2.014 1.00 85.56 86 ARG A CA 1
ATOM 664 C C . ARG A 1 86 ? -9.143 1.107 -2.433 1.00 85.56 86 ARG A C 1
ATOM 666 O O . ARG A 1 86 ? -8.710 2.101 -1.852 1.00 85.56 86 ARG A O 1
ATOM 673 N N . ASP A 1 87 ? -10.032 1.200 -3.413 1.00 88.06 87 ASP A N 1
ATOM 674 C CA . ASP A 1 87 ? -10.492 2.480 -3.953 1.00 88.06 87 ASP A CA 1
ATOM 675 C C . ASP A 1 87 ? -11.327 3.253 -2.927 1.00 88.06 87 ASP A C 1
ATOM 677 O O . ASP A 1 87 ? -11.193 4.474 -2.801 1.00 88.06 87 ASP A O 1
ATOM 681 N N . GLN A 1 88 ? -12.124 2.552 -2.116 1.00 87.69 88 GLN A N 1
ATOM 682 C CA . GLN A 1 88 ? -12.808 3.134 -0.965 1.00 87.69 88 GLN A CA 1
ATOM 683 C C . GLN A 1 88 ? -11.820 3.688 0.065 1.00 87.69 88 GLN A C 1
ATOM 685 O O . GLN A 1 88 ? -12.028 4.801 0.551 1.00 87.69 88 GLN A O 1
ATOM 690 N N . LEU A 1 89 ? -10.749 2.955 0.388 1.00 87.19 89 LEU A N 1
ATOM 691 C CA . LEU A 1 89 ? -9.709 3.405 1.316 1.00 87.19 89 LEU A CA 1
ATOM 692 C C . LEU A 1 89 ? -9.038 4.690 0.810 1.00 87.19 89 LEU A C 1
ATOM 694 O O . LEU A 1 89 ? -8.951 5.675 1.544 1.00 87.19 89 LEU A O 1
ATOM 698 N N . ILE A 1 90 ? -8.644 4.711 -0.467 1.00 88.62 90 ILE A N 1
ATOM 699 C CA . ILE A 1 90 ? -8.046 5.886 -1.113 1.00 88.62 90 ILE A CA 1
ATOM 700 C C . ILE A 1 90 ? -9.029 7.063 -1.112 1.00 88.62 90 ILE A C 1
ATOM 702 O O . ILE A 1 90 ? -8.638 8.190 -0.806 1.00 88.62 90 ILE A O 1
ATOM 706 N N . ARG A 1 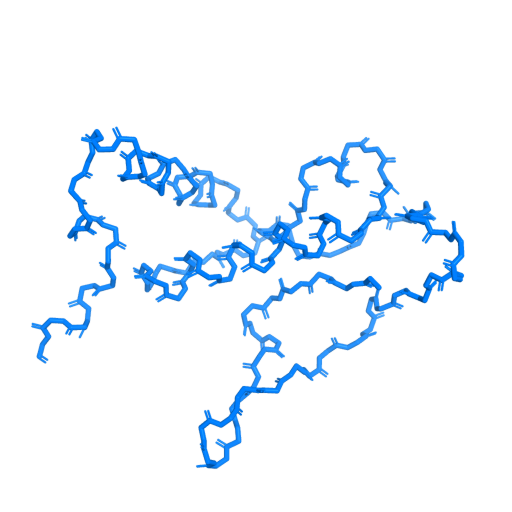91 ? -10.309 6.828 -1.432 1.00 90.81 91 ARG A N 1
ATOM 707 C CA . ARG A 1 91 ? -11.333 7.883 -1.445 1.00 90.81 91 ARG A CA 1
ATOM 708 C C . ARG A 1 91 ? -11.524 8.494 -0.06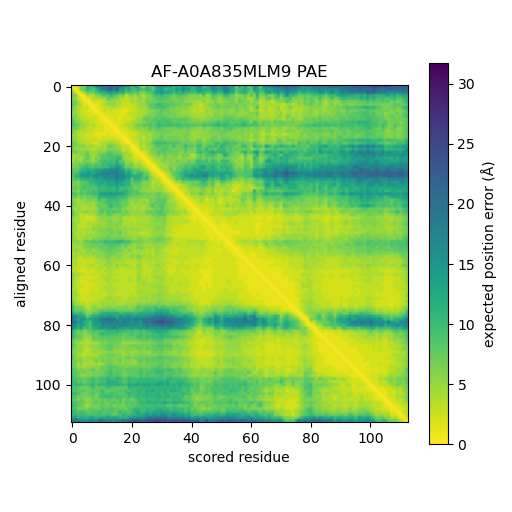2 1.00 90.81 91 ARG A C 1
ATOM 710 O O . ARG A 1 91 ? -11.478 9.712 0.062 1.00 90.81 91 ARG A O 1
ATOM 717 N N . LYS A 1 92 ? -11.660 7.665 0.978 1.00 87.75 92 LYS A N 1
ATOM 718 C CA . LYS A 1 92 ? -11.779 8.147 2.362 1.00 87.75 92 LYS A CA 1
ATOM 719 C C . LYS A 1 92 ? -10.562 8.974 2.776 1.00 87.75 92 LYS A C 1
ATOM 721 O O . LYS A 1 92 ? -10.735 10.033 3.370 1.00 87.75 92 LYS A O 1
ATOM 726 N N . ALA A 1 93 ? -9.354 8.522 2.439 1.00 88.25 93 ALA A N 1
ATOM 727 C CA . ALA A 1 93 ? -8.126 9.253 2.742 1.00 88.25 93 ALA A CA 1
ATOM 728 C C . ALA A 1 93 ? -8.086 10.626 2.049 1.00 88.25 93 ALA A C 1
ATOM 730 O O . ALA A 1 93 ? -7.735 11.627 2.674 1.00 88.25 93 ALA A O 1
ATOM 731 N N . LYS A 1 94 ? -8.508 10.697 0.777 1.00 91.06 94 LYS A N 1
ATOM 732 C CA . LYS A 1 94 ? -8.641 11.963 0.039 1.00 91.06 94 LYS A CA 1
ATOM 733 C C . LYS A 1 94 ? -9.679 12.890 0.670 1.00 91.06 94 LYS A C 1
ATOM 735 O O . LYS A 1 94 ? -9.397 14.074 0.823 1.00 91.06 94 LYS A O 1
ATOM 740 N N . ASP A 1 95 ? -10.833 12.361 1.075 1.00 92.31 95 ASP A N 1
ATOM 741 C CA . ASP A 1 95 ? -11.883 13.145 1.736 1.00 92.31 95 ASP A CA 1
ATOM 742 C C . ASP A 1 95 ? -11.389 13.740 3.063 1.00 92.31 95 ASP A C 1
ATOM 744 O O . ASP A 1 95 ? -11.643 14.912 3.340 1.00 92.31 95 ASP A O 1
ATOM 748 N N . VAL A 1 96 ? -10.639 12.967 3.858 1.00 90.38 96 VAL A N 1
ATOM 749 C CA . VAL A 1 96 ? -10.010 13.461 5.095 1.00 90.38 96 VAL A CA 1
ATOM 750 C C . VAL A 1 96 ? -8.963 14.529 4.792 1.00 90.38 96 VAL A C 1
ATOM 752 O O . VAL A 1 96 ? -8.981 15.595 5.403 1.00 90.38 96 VAL A O 1
ATOM 755 N N . SER A 1 97 ? -8.083 14.292 3.814 1.00 89.62 97 SER A N 1
ATOM 756 C CA . SER A 1 97 ? -7.059 15.267 3.415 1.00 89.62 97 SER A CA 1
ATOM 757 C C . SER A 1 97 ? -7.656 16.576 2.888 1.00 89.62 97 SER A C 1
ATOM 759 O O . SER A 1 97 ? -7.030 17.623 3.029 1.00 89.62 97 SER A O 1
ATOM 761 N N . ALA A 1 98 ? -8.840 16.525 2.276 1.00 93.00 98 ALA A N 1
ATOM 762 C CA . ALA A 1 98 ? -9.571 17.688 1.781 1.00 93.00 98 ALA A CA 1
ATOM 763 C C . ALA A 1 98 ? -10.446 18.366 2.854 1.00 93.00 98 ALA A C 1
ATOM 765 O O . ALA A 1 98 ? -11.179 19.294 2.531 1.00 93.00 98 ALA A O 1
ATOM 766 N N . ALA A 1 99 ? -10.400 17.900 4.109 1.00 89.88 99 ALA A N 1
ATOM 767 C CA . ALA A 1 99 ? -11.277 18.328 5.203 1.00 89.88 99 ALA A CA 1
ATOM 768 C C . ALA A 1 99 ? -12.787 18.135 4.932 1.00 89.88 99 ALA A C 1
ATOM 770 O O . ALA A 1 99 ? -13.626 18.714 5.619 1.00 89.88 99 ALA A O 1
ATOM 771 N N . ASN A 1 100 ? -13.143 17.270 3.976 1.00 91.88 100 ASN A N 1
ATOM 772 C CA . ASN A 1 100 ? -14.527 16.885 3.677 1.00 91.88 100 ASN A CA 1
ATOM 773 C C . ASN A 1 100 ? -15.056 15.801 4.634 1.00 91.88 100 ASN A C 1
ATOM 775 O O . ASN A 1 100 ? -16.247 15.493 4.633 1.00 91.88 100 ASN A O 1
ATOM 779 N N . ARG A 1 101 ? -14.170 15.190 5.426 1.00 88.38 101 ARG A N 1
ATOM 780 C CA . ARG A 1 101 ? -14.469 14.144 6.408 1.00 88.38 101 ARG A CA 1
ATOM 781 C C . ARG A 1 101 ? -13.543 14.300 7.622 1.00 88.38 101 ARG A C 1
ATOM 783 O O . ARG A 1 101 ? -12.370 14.621 7.430 1.00 88.38 101 ARG A O 1
ATOM 790 N N . PRO A 1 102 ? -14.012 14.064 8.859 1.00 88.44 102 PRO A N 1
AT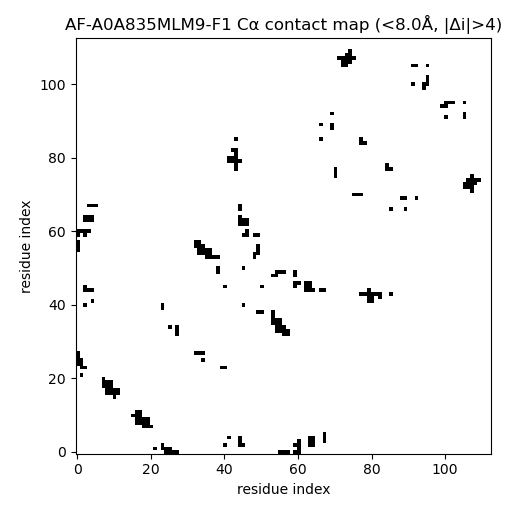OM 791 C CA . PRO A 1 102 ? -13.140 14.096 10.030 1.00 88.44 102 PRO A CA 1
ATOM 792 C C . PRO A 1 102 ? -12.145 12.922 10.033 1.00 88.44 102 PRO A C 1
ATOM 794 O O . PRO A 1 102 ? -12.457 11.821 9.581 1.00 88.44 102 PRO A O 1
ATOM 797 N N . LEU A 1 103 ? -10.950 13.137 10.597 1.00 86.06 103 LEU A N 1
ATOM 798 C CA . LEU A 1 103 ? -9.902 12.108 10.711 1.00 86.06 103 LEU A CA 1
ATOM 799 C C . LEU A 1 103 ? -10.372 10.862 11.485 1.00 86.06 103 LEU A C 1
ATOM 801 O O . LEU A 1 103 ? -9.953 9.749 11.176 1.00 86.06 103 LEU A O 1
ATOM 805 N N . THR A 1 104 ? -11.279 11.037 12.448 1.00 85.88 104 THR A N 1
ATOM 806 C CA . THR A 1 104 ? -11.854 9.959 13.270 1.00 85.88 104 THR A CA 1
ATOM 807 C C . THR A 1 104 ? -12.584 8.895 12.455 1.00 85.88 104 THR A C 1
ATOM 809 O O . THR A 1 104 ? -12.655 7.750 12.882 1.00 85.88 104 THR A O 1
ATOM 812 N N . ASP A 1 105 ? -13.096 9.249 11.274 1.00 84.19 105 ASP A N 1
ATOM 813 C CA . ASP A 1 105 ? -13.790 8.310 10.382 1.00 84.19 105 ASP A CA 1
ATOM 814 C C . ASP A 1 105 ? -12.823 7.451 9.555 1.00 84.19 105 ASP A C 1
ATOM 816 O O . ASP A 1 105 ? -13.250 6.554 8.818 1.00 84.19 105 ASP A O 1
ATOM 820 N N . PHE A 1 106 ? -11.532 7.778 9.606 1.00 87.00 106 PHE A N 1
ATOM 821 C CA . PHE A 1 106 ? -10.470 7.070 8.906 1.00 87.00 106 PHE A CA 1
ATOM 822 C C . PHE A 1 106 ? -9.509 6.364 9.860 1.00 87.00 106 PHE A C 1
ATOM 824 O O . PHE A 1 106 ? -8.984 5.329 9.478 1.00 87.00 106 PHE A O 1
ATOM 831 N N . GLN A 1 107 ? -9.282 6.898 11.062 1.00 87.88 107 GLN A N 1
ATOM 832 C CA . GLN A 1 107 ? -8.379 6.319 12.055 1.00 87.88 107 GLN A CA 1
ATOM 833 C C . GLN A 1 107 ? -8.844 4.929 12.517 1.00 87.88 107 GLN A C 1
ATOM 835 O O . GLN A 1 107 ? -10.036 4.705 12.725 1.00 87.88 107 GLN A O 1
ATOM 840 N N . ASP A 1 108 ? -7.886 4.026 12.741 1.00 87.31 108 ASP A N 1
ATOM 841 C CA . ASP A 1 108 ? -8.123 2.714 13.344 1.00 87.31 108 ASP A CA 1
ATOM 842 C C . ASP A 1 108 ? -8.899 2.848 14.677 1.00 87.31 108 ASP A C 1
ATOM 844 O O . ASP A 1 108 ? -8.378 3.416 15.647 1.00 87.31 108 ASP A O 1
ATOM 848 N N . PRO A 1 109 ? -10.131 2.306 14.764 1.00 84.38 109 PRO A N 1
ATOM 849 C CA . PRO A 1 109 ? -10.956 2.386 15.968 1.00 84.38 109 PRO A CA 1
ATOM 850 C C . PRO A 1 109 ? -10.336 1.710 17.196 1.00 84.38 109 PRO A C 1
ATOM 852 O O . PRO A 1 109 ? -10.727 2.013 18.324 1.00 84.38 109 PRO A O 1
ATOM 855 N N . SER A 1 110 ? -9.399 0.778 17.001 1.00 85.75 110 SER A N 1
ATOM 856 C CA . SER A 1 110 ? -8.727 0.071 18.091 1.00 85.75 110 SER A CA 1
ATOM 857 C C . SER A 1 110 ? -7.731 0.946 18.856 1.00 85.75 110 SER A C 1
ATOM 859 O O . SER A 1 110 ? -7.428 0.631 20.003 1.00 85.75 110 SER A O 1
ATOM 861 N N . LEU A 1 111 ? -7.293 2.074 18.281 1.00 78.00 111 LEU A N 1
ATOM 862 C CA . LEU A 1 111 ? -6.348 3.003 18.914 1.00 78.00 111 LEU A CA 1
ATOM 863 C C . LEU A 1 111 ? -6.963 3.842 20.046 1.00 78.00 111 LEU A C 1
ATOM 865 O O . LEU A 1 111 ? -6.225 4.444 20.818 1.00 78.00 111 LEU A O 1
ATOM 869 N N . ASN A 1 112 ? -8.295 3.894 20.146 1.00 72.62 112 ASN A N 1
ATOM 870 C CA . ASN A 1 112 ? -9.022 4.692 21.143 1.00 72.62 112 ASN A CA 1
ATOM 871 C C . ASN A 1 112 ? -9.577 3.845 22.309 1.00 72.62 112 ASN A C 1
ATOM 873 O O . ASN A 1 112 ? -10.541 4.261 22.955 1.00 72.62 112 ASN A O 1
ATOM 877 N N . ARG A 1 113 ? -9.036 2.641 22.534 1.00 58.91 113 ARG A N 1
ATOM 878 C CA . ARG A 1 113 ? -9.456 1.724 23.607 1.00 58.91 113 ARG A CA 1
ATOM 879 C C . ARG A 1 113 ? -8.521 1.732 24.805 1.00 58.91 113 ARG A C 1
ATOM 881 O O . ARG A 1 113 ? -7.301 1.892 24.600 1.00 58.91 113 ARG A O 1
#